Protein AF-A0A349DU90-F1 (afdb_monomer)

pLDDT: mean 95.98, std 4.08, range [67.06, 98.75]

Nearest PDB structures (foldseek):
  6kkp-assembly1_A  TM=8.417E-01  e=8.845E-05  Pseudomonas aeruginosa
  6k4f-assembly1_U  TM=9.150E-01  e=9.625E-04  Pseudomonas aeruginosa
  7e6g-assembly1_F  TM=9.184E-01  e=1.174E-03  Pseudomonas aeruginosa
  6lyh-assembly1_C-2  TM=4.925E-01  e=1.559E-02  Camellia sinensis var. assamica
  8uzd-assembly1_B-2  TM=5.695E-01  e=1.301E-01  Ilex paraguariensis

Radius of gyration: 13.45 Å; Cα contacts (8 Å, |Δi|>4): 112; chains: 1; bounding box: 34×25×39 Å

Mean predicted aligned error: 2.64 Å

Structure (mmCIF, N/CA/C/O backbone):
data_AF-A0A349DU90-F1
#
_entry.id   AF-A0A349DU90-F1
#
loop_
_atom_site.group_PDB
_atom_site.id
_atom_site.type_symbol
_atom_site.label_atom_id
_atom_site.label_alt_id
_atom_site.label_comp_id
_atom_site.label_asym_id
_atom_site.label_entity_id
_atom_site.label_seq_id
_atom_site.pdbx_PDB_ins_code
_atom_site.Cartn_x
_atom_site.Cartn_y
_atom_site.Cartn_z
_atom_site.occupancy
_atom_site.B_iso_or_equiv
_atom_site.auth_seq_id
_atom_site.auth_comp_id
_atom_site.auth_asym_id
_atom_site.auth_atom_id
_atom_site.pdbx_PDB_model_num
ATOM 1 N N . PHE A 1 1 ? -6.615 10.857 -7.127 1.00 91.81 1 PHE A N 1
ATOM 2 C CA . PHE A 1 1 ? -6.892 9.426 -7.342 1.00 91.81 1 PHE A CA 1
ATOM 3 C C . PHE A 1 1 ? -6.918 8.670 -6.012 1.00 91.81 1 PHE A C 1
ATOM 5 O O . PHE A 1 1 ? -8.013 8.411 -5.536 1.00 91.81 1 PHE A O 1
ATOM 12 N N . TYR A 1 2 ? -5.776 8.427 -5.351 1.00 96.75 2 TYR A N 1
ATOM 13 C CA . TYR A 1 2 ? -5.681 7.609 -4.122 1.00 96.75 2 TYR A CA 1
ATOM 14 C C . TYR A 1 2 ? -6.608 8.023 -2.967 1.00 96.75 2 TYR A C 1
ATOM 16 O O . TYR A 1 2 ? -7.193 7.157 -2.330 1.00 96.75 2 TYR A O 1
ATOM 24 N N . ASN A 1 3 ? -6.860 9.323 -2.762 1.00 96.44 3 ASN A N 1
ATOM 25 C CA . ASN A 1 3 ? -7.821 9.790 -1.749 1.00 96.44 3 ASN A CA 1
ATOM 26 C C . ASN A 1 3 ? -9.228 9.189 -1.908 1.00 96.44 3 ASN A C 1
ATOM 28 O O . ASN A 1 3 ? -9.927 9.006 -0.919 1.00 96.44 3 ASN A O 1
ATOM 32 N N . THR A 1 4 ? -9.662 8.893 -3.137 1.00 97.12 4 THR A N 1
ATOM 33 C CA . THR A 1 4 ? -10.956 8.242 -3.379 1.00 97.12 4 THR A CA 1
ATOM 34 C C . THR A 1 4 ? -10.941 6.791 -2.897 1.00 97.12 4 THR A C 1
ATOM 36 O O . THR A 1 4 ? -11.918 6.347 -2.305 1.00 97.12 4 THR A O 1
ATOM 39 N N . ILE A 1 5 ? -9.825 6.079 -3.090 1.00 96.75 5 ILE A N 1
ATOM 40 C CA . ILE A 1 5 ? -9.631 4.703 -2.605 1.00 96.75 5 ILE A CA 1
ATOM 41 C C . ILE A 1 5 ? -9.610 4.689 -1.075 1.00 96.75 5 ILE A C 1
ATOM 43 O O . ILE A 1 5 ? -10.306 3.889 -0.464 1.00 96.75 5 ILE A O 1
ATOM 47 N N . ILE A 1 6 ? -8.871 5.614 -0.457 1.00 97.56 6 ILE A N 1
ATOM 48 C CA . ILE A 1 6 ? -8.789 5.728 1.006 1.00 97.56 6 ILE A CA 1
ATOM 49 C C . ILE A 1 6 ? -10.177 5.974 1.600 1.00 97.56 6 ILE A C 1
ATOM 51 O O . ILE A 1 6 ? -10.589 5.246 2.495 1.00 97.56 6 ILE A O 1
ATOM 55 N N . LYS A 1 7 ? -10.943 6.921 1.045 1.00 97.19 7 LYS A N 1
ATOM 56 C CA . LYS A 1 7 ? -12.323 7.177 1.486 1.00 97.19 7 LYS A CA 1
ATOM 57 C C . LYS A 1 7 ? -13.227 5.955 1.340 1.00 97.19 7 LYS A C 1
ATOM 59 O O . LYS A 1 7 ? -14.073 5.724 2.195 1.00 97.19 7 LYS A O 1
ATOM 64 N N . TRP A 1 8 ? -13.056 5.179 0.269 1.00 96.25 8 TRP A N 1
ATOM 65 C CA . TRP A 1 8 ? -13.807 3.940 0.081 1.00 96.25 8 TRP A CA 1
ATOM 66 C C . TRP A 1 8 ? -13.464 2.903 1.158 1.00 96.25 8 TRP A C 1
ATOM 68 O O . TRP A 1 8 ? -14.374 2.300 1.721 1.00 96.25 8 TRP A O 1
ATOM 78 N N . ILE A 1 9 ? -12.178 2.748 1.499 1.00 95.56 9 ILE A N 1
ATOM 79 C CA . ILE A 1 9 ? -11.736 1.875 2.597 1.00 95.56 9 ILE A CA 1
ATOM 80 C C . ILE A 1 9 ? -12.345 2.357 3.916 1.00 95.56 9 ILE A C 1
ATOM 82 O O . ILE A 1 9 ? -12.983 1.569 4.603 1.00 95.56 9 ILE A O 1
ATOM 86 N N . GLU A 1 10 ? -12.207 3.644 4.242 1.00 94.44 10 GLU A N 1
ATOM 87 C CA . GLU A 1 10 ? -12.741 4.241 5.474 1.00 94.44 10 GLU A CA 1
ATOM 88 C C . GLU A 1 10 ? -14.254 4.034 5.615 1.00 94.44 10 GLU A C 1
ATOM 90 O O . GLU A 1 10 ? -14.734 3.686 6.693 1.00 94.44 10 GLU A O 1
ATOM 95 N N . GLN A 1 11 ? -15.010 4.197 4.529 1.00 95.69 11 GLN A N 1
ATOM 96 C CA . GLN A 1 11 ? -16.448 3.950 4.538 1.00 95.69 11 GLN A CA 1
ATOM 97 C C . GLN A 1 11 ? -16.760 2.454 4.711 1.00 95.69 11 GLN A C 1
ATOM 99 O O . GLN A 1 11 ? -17.580 2.086 5.553 1.00 95.69 11 GLN A O 1
ATOM 104 N N . TYR A 1 12 ? -16.079 1.577 3.968 1.00 94.12 12 TYR A N 1
ATOM 105 C CA . TYR A 1 12 ? -16.293 0.129 4.038 1.00 94.12 12 TYR A CA 1
ATOM 106 C C . TYR A 1 12 ? -16.024 -0.428 5.442 1.00 94.12 12 TYR A C 1
ATOM 108 O O . TYR A 1 12 ? -16.811 -1.224 5.963 1.00 94.12 12 TYR A O 1
ATOM 116 N N . VAL A 1 13 ? -14.947 0.019 6.093 1.00 93.12 13 VAL A N 1
ATOM 117 C CA . VAL A 1 13 ? -14.606 -0.436 7.449 1.00 93.12 13 VAL A CA 1
ATOM 118 C C . VAL A 1 13 ? -15.556 0.116 8.508 1.00 93.12 13 VAL A C 1
ATOM 120 O O . VAL A 1 13 ? -15.690 -0.485 9.568 1.00 93.12 13 VAL A O 1
ATOM 123 N N . GLN A 1 14 ? -16.252 1.225 8.250 1.00 92.06 14 GLN A N 1
ATOM 124 C CA . GLN A 1 14 ? -17.274 1.742 9.164 1.00 92.06 14 GLN A CA 1
ATOM 125 C C . GLN A 1 14 ? -18.607 1.007 9.020 1.00 92.06 14 GLN A C 1
ATOM 127 O O . GLN A 1 14 ? -19.236 0.682 10.031 1.00 92.06 14 GLN A O 1
ATOM 132 N N . GLU A 1 15 ? -19.027 0.740 7.784 1.00 93.25 15 GLU A N 1
ATOM 133 C CA . GLU A 1 15 ? -20.358 0.210 7.477 1.00 93.25 15 GLU A CA 1
ATOM 134 C C . GLU A 1 15 ? -20.411 -1.321 7.482 1.00 93.25 15 GLU A C 1
ATOM 136 O O . GLU A 1 15 ? -21.347 -1.9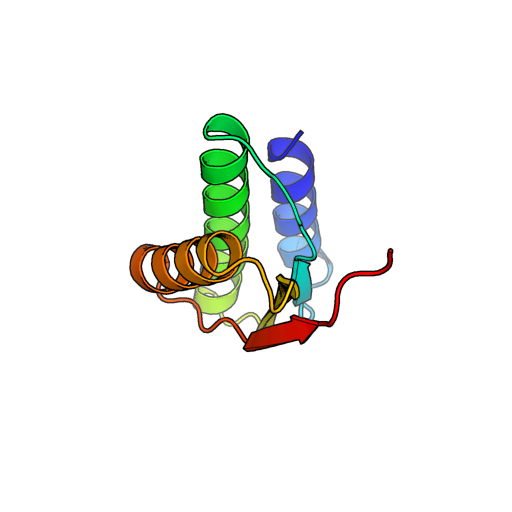02 8.030 1.00 93.25 15 GLU A O 1
ATOM 141 N N . VAL A 1 16 ? -19.416 -1.978 6.879 1.00 91.25 16 VAL A N 1
ATOM 142 C CA . VAL A 1 16 ? -19.443 -3.424 6.607 1.00 91.25 16 VAL A CA 1
ATOM 143 C C . VAL A 1 16 ? -18.609 -4.205 7.619 1.00 91.25 16 VAL A C 1
ATOM 145 O O . VAL A 1 16 ? -19.042 -5.264 8.066 1.00 91.25 16 VAL A O 1
ATOM 148 N N . LYS A 1 17 ? -17.432 -3.687 8.006 1.00 87.81 17 LYS A N 1
ATOM 149 C CA . LYS A 1 17 ? -16.525 -4.294 9.009 1.00 87.81 17 LYS A CA 1
ATOM 150 C C . LYS A 1 17 ? -16.090 -5.739 8.715 1.00 87.81 17 LYS A C 1
ATOM 152 O O . LYS A 1 17 ? -15.733 -6.470 9.635 1.00 87.81 17 LYS A O 1
ATOM 157 N N . ASN A 1 18 ? -16.090 -6.142 7.448 1.00 93.38 18 ASN A N 1
ATOM 158 C CA . ASN A 1 18 ? -15.633 -7.466 7.031 1.00 93.38 18 ASN A CA 1
ATOM 159 C C . ASN A 1 18 ? -14.167 -7.453 6.589 1.00 93.38 18 ASN A C 1
ATOM 161 O O . ASN A 1 18 ? -13.585 -6.399 6.339 1.00 93.38 18 ASN A O 1
ATOM 165 N N . ALA A 1 19 ? -13.600 -8.651 6.430 1.00 96.00 19 ALA A N 1
ATOM 166 C CA . ALA A 1 19 ? -12.248 -8.826 5.920 1.00 96.00 19 ALA A CA 1
ATOM 167 C C . ALA A 1 19 ? -12.033 -8.104 4.575 1.00 96.00 19 ALA A C 1
ATOM 169 O O . ALA A 1 19 ? -12.914 -8.099 3.708 1.00 96.00 19 ALA A O 1
ATOM 170 N N . ILE A 1 20 ? -10.846 -7.520 4.404 1.00 97.50 20 ILE A N 1
ATOM 171 C CA . ILE A 1 20 ? -10.402 -6.882 3.163 1.00 97.50 20 ILE A CA 1
ATOM 172 C C . ILE A 1 20 ? -9.254 -7.696 2.580 1.00 97.50 20 ILE A C 1
ATOM 174 O O . ILE A 1 20 ? -8.246 -7.927 3.243 1.00 97.50 20 ILE A O 1
ATOM 178 N N . THR A 1 21 ? -9.373 -8.068 1.310 1.00 98.00 21 THR A N 1
ATOM 179 C CA . THR A 1 21 ? -8.238 -8.539 0.513 1.00 98.00 21 THR A CA 1
ATOM 180 C C . THR A 1 21 ? -7.912 -7.489 -0.537 1.00 98.00 21 THR A C 1
ATOM 182 O O . THR A 1 21 ? -8.744 -7.201 -1.397 1.00 98.00 21 THR A O 1
ATOM 185 N N . PHE A 1 22 ? -6.712 -6.917 -0.472 1.00 97.94 22 PHE A N 1
ATOM 186 C CA . PHE A 1 22 ? -6.249 -5.910 -1.421 1.00 97.94 22 PHE A CA 1
ATOM 187 C C . PHE A 1 22 ? -5.144 -6.494 -2.304 1.00 97.94 22 PHE A C 1
ATOM 189 O O . PHE A 1 22 ? -4.105 -6.922 -1.806 1.00 97.94 22 PHE A O 1
ATOM 196 N N . ASN A 1 23 ? -5.375 -6.522 -3.617 1.00 98.38 23 ASN A N 1
ATOM 197 C CA . ASN A 1 23 ? -4.440 -7.070 -4.598 1.00 98.38 23 ASN A CA 1
ATOM 198 C C . ASN A 1 23 ? -3.797 -5.925 -5.392 1.00 98.38 23 ASN A C 1
ATOM 200 O O . ASN A 1 23 ? -4.491 -5.204 -6.109 1.00 98.38 23 ASN A O 1
ATOM 204 N N . PHE A 1 24 ? -2.481 -5.781 -5.284 1.00 97.62 24 PHE A N 1
ATOM 205 C CA . PHE A 1 24 ? -1.675 -4.863 -6.081 1.00 97.62 24 PHE A CA 1
ATOM 206 C C . PHE A 1 24 ? -1.014 -5.638 -7.215 1.00 97.62 24 PHE A C 1
ATOM 208 O O . PHE A 1 24 ? -0.237 -6.545 -6.957 1.00 97.62 24 PHE A O 1
ATOM 215 N N . ARG A 1 25 ? -1.313 -5.288 -8.465 1.00 96.25 25 ARG A N 1
ATOM 216 C CA . ARG A 1 25 ? -0.631 -5.818 -9.653 1.00 96.25 25 ARG A CA 1
ATOM 217 C C . ARG A 1 25 ? -0.244 -4.634 -10.528 1.00 96.25 25 ARG A C 1
ATOM 219 O O . ARG A 1 25 ? -1.014 -4.218 -11.391 1.00 96.25 25 ARG A O 1
ATOM 226 N N . LEU A 1 26 ? 0.894 -4.029 -10.213 1.00 93.88 26 LEU A N 1
ATOM 227 C CA . LEU A 1 26 ? 1.400 -2.824 -10.866 1.00 93.88 26 LEU A CA 1
ATOM 228 C C . LEU A 1 26 ? 2.775 -3.140 -11.450 1.00 93.88 26 LEU A C 1
ATOM 230 O O . LEU A 1 26 ? 3.641 -3.598 -10.722 1.00 93.88 26 LEU A O 1
ATOM 234 N N . THR A 1 27 ? 2.970 -2.871 -12.739 1.00 91.31 27 THR A N 1
ATOM 235 C CA . THR A 1 27 ? 4.265 -3.041 -13.426 1.00 91.31 27 THR A CA 1
ATOM 236 C C . THR A 1 27 ? 5.039 -1.732 -13.557 1.00 91.31 27 THR A C 1
ATOM 238 O O . THR A 1 27 ? 6.187 -1.718 -13.971 1.00 91.31 27 THR A O 1
ATOM 241 N N . TYR A 1 28 ? 4.407 -0.605 -13.224 1.00 94.12 28 TYR A N 1
ATOM 242 C CA . TYR A 1 28 ? 5.049 0.701 -13.181 1.00 94.12 28 TYR A CA 1
ATOM 243 C C . TYR A 1 28 ? 4.236 1.666 -12.321 1.00 94.12 28 TYR A C 1
ATOM 245 O O . TYR A 1 28 ? 3.011 1.766 -12.452 1.00 94.12 28 TYR A O 1
ATOM 253 N N . PHE A 1 29 ? 4.918 2.445 -11.489 1.00 96.44 29 PHE A N 1
ATOM 254 C CA . PHE A 1 29 ? 4.347 3.606 -10.820 1.00 96.44 29 PHE A CA 1
ATOM 255 C C . PHE A 1 29 ? 5.438 4.640 -10.532 1.00 96.44 29 PHE A C 1
ATOM 257 O O . PHE A 1 29 ? 6.598 4.320 -10.311 1.00 96.44 29 PHE A O 1
ATOM 264 N N . ASN A 1 30 ? 5.069 5.920 -10.555 1.00 95.50 30 ASN A N 1
ATOM 265 C CA . ASN A 1 30 ? 6.011 7.006 -10.282 1.00 95.50 30 ASN A CA 1
ATOM 266 C C . ASN A 1 30 ? 6.074 7.357 -8.785 1.00 95.50 30 ASN A C 1
ATOM 268 O O . ASN A 1 30 ? 5.248 6.922 -7.985 1.00 95.50 30 ASN A O 1
ATOM 272 N N . THR A 1 31 ? 6.993 8.250 -8.411 1.00 95.25 31 THR A N 1
ATOM 273 C CA . THR A 1 31 ? 7.187 8.697 -7.019 1.00 95.25 31 THR A CA 1
ATOM 274 C C . THR A 1 31 ? 5.919 9.262 -6.365 1.00 95.25 31 THR A C 1
ATOM 276 O O . THR A 1 31 ? 5.692 9.067 -5.172 1.00 95.25 31 THR A O 1
ATOM 279 N N . SER A 1 32 ? 5.071 9.966 -7.124 1.00 96.88 32 SER A N 1
ATOM 280 C CA . SER A 1 32 ? 3.797 10.489 -6.603 1.00 96.88 32 SER A CA 1
ATOM 281 C C . SER A 1 32 ? 2.829 9.351 -6.266 1.00 96.88 32 SER A C 1
ATOM 283 O O . SER A 1 32 ? 2.174 9.365 -5.225 1.00 96.88 32 SER A O 1
ATOM 285 N N . SER A 1 33 ? 2.789 8.330 -7.123 1.00 97.69 33 SER A N 1
ATOM 286 C CA . SER A 1 33 ? 2.009 7.117 -6.900 1.00 97.69 33 SER A CA 1
ATOM 287 C C . SER A 1 33 ? 2.544 6.283 -5.743 1.00 97.69 33 SER A C 1
ATOM 289 O O . SER A 1 33 ? 1.732 5.827 -4.949 1.00 97.69 33 SER A O 1
ATOM 291 N N . SER A 1 34 ? 3.867 6.183 -5.567 1.00 97.25 34 SER A N 1
ATOM 292 C CA . SER A 1 34 ? 4.463 5.475 -4.424 1.00 97.25 34 SER A CA 1
ATOM 293 C C . SER A 1 34 ? 3.981 6.054 -3.081 1.00 97.25 34 SER A C 1
ATOM 295 O O . SER A 1 34 ? 3.547 5.320 -2.194 1.00 97.25 34 SER A O 1
ATOM 297 N N . ARG A 1 35 ? 3.899 7.390 -2.960 1.00 97.44 35 ARG A N 1
ATOM 298 C CA . ARG A 1 35 ? 3.305 8.042 -1.771 1.00 97.44 35 ARG A CA 1
ATOM 299 C C . ARG A 1 35 ? 1.824 7.706 -1.596 1.00 97.44 35 ARG A C 1
ATOM 301 O O . ARG A 1 35 ? 1.387 7.422 -0.488 1.00 97.44 35 ARG A O 1
ATOM 308 N N . GLY A 1 36 ? 1.057 7.723 -2.684 1.00 98.19 36 GLY A N 1
ATOM 309 C CA . GLY A 1 36 ? -0.367 7.396 -2.645 1.00 98.19 36 GLY A CA 1
ATOM 310 C C . GLY A 1 36 ? -0.650 5.941 -2.261 1.00 98.19 36 GLY A C 1
ATOM 311 O O . GLY A 1 36 ? -1.579 5.685 -1.499 1.00 98.19 36 GLY A O 1
ATOM 312 N N . ILE A 1 37 ? 0.159 4.998 -2.749 1.00 98.38 37 ILE A N 1
ATOM 313 C CA . ILE A 1 37 ? 0.094 3.577 -2.383 1.00 98.38 37 ILE A CA 1
ATOM 314 C C . ILE A 1 37 ? 0.422 3.408 -0.900 1.00 98.38 37 ILE A C 1
ATOM 316 O O . ILE A 1 37 ? -0.336 2.755 -0.185 1.00 98.38 37 ILE A O 1
ATOM 320 N N . LEU A 1 38 ? 1.477 4.064 -0.412 1.00 98.38 38 LEU A N 1
ATOM 321 C CA . LEU A 1 38 ? 1.824 4.057 1.008 1.00 98.38 38 LEU A CA 1
ATOM 322 C C . LEU A 1 38 ? 0.669 4.560 1.890 1.00 98.38 38 LEU A C 1
ATOM 324 O O . LEU A 1 38 ? 0.389 3.968 2.931 1.00 98.38 38 LEU A O 1
ATOM 328 N N . ASP A 1 39 ? -0.033 5.616 1.478 1.00 98.38 39 ASP A N 1
ATOM 329 C CA . ASP A 1 39 ? -1.186 6.130 2.225 1.00 98.38 39 ASP A CA 1
ATOM 330 C C . ASP A 1 39 ? -2.383 5.157 2.203 1.00 98.38 39 ASP A C 1
ATOM 332 O O . ASP A 1 39 ? -3.059 4.995 3.221 1.00 98.38 39 ASP A O 1
ATOM 336 N N . VAL A 1 40 ? -2.611 4.444 1.092 1.00 98.50 40 VAL A N 1
ATOM 337 C CA . VAL A 1 40 ? -3.601 3.349 1.025 1.00 98.50 40 VAL A CA 1
ATOM 338 C C . VAL A 1 40 ? -3.224 2.213 1.979 1.00 98.50 40 VAL A C 1
ATOM 340 O O . VAL A 1 40 ? -4.066 1.758 2.754 1.00 98.50 40 VAL A O 1
ATOM 343 N N . LEU A 1 41 ? -1.961 1.784 1.973 1.00 98.62 41 LEU A N 1
ATOM 344 C CA . LEU A 1 41 ? -1.464 0.733 2.862 1.00 98.62 41 LEU A CA 1
ATOM 345 C C . LEU A 1 41 ? -1.592 1.141 4.336 1.00 98.62 41 LEU A C 1
ATOM 347 O O . LEU A 1 41 ? -2.031 0.341 5.155 1.00 98.62 41 LEU A O 1
ATOM 351 N N . ARG A 1 42 ? -1.317 2.402 4.686 1.00 98.25 42 ARG A N 1
ATOM 352 C CA . ARG A 1 42 ? -1.534 2.921 6.049 1.00 98.25 42 ARG A CA 1
ATOM 353 C C . ARG A 1 42 ? -3.001 2.901 6.470 1.00 98.25 42 ARG A C 1
ATOM 355 O O . ARG A 1 42 ? -3.286 2.597 7.626 1.00 98.25 42 ARG A O 1
ATOM 362 N N . ALA A 1 43 ? -3.929 3.198 5.560 1.00 98.00 43 ALA A N 1
ATOM 363 C CA . ALA A 1 43 ? -5.359 3.097 5.849 1.00 98.00 43 ALA A CA 1
ATOM 364 C C . ALA A 1 43 ? -5.779 1.642 6.127 1.00 98.00 43 ALA A C 1
ATOM 366 O O . ALA A 1 43 ? -6.529 1.385 7.068 1.00 98.00 43 ALA A O 1
ATOM 367 N N . LEU A 1 44 ? -5.245 0.686 5.360 1.00 98.31 44 LEU A N 1
ATOM 368 C CA . LEU A 1 44 ? -5.451 -0.746 5.597 1.00 98.31 44 LEU A CA 1
ATOM 369 C C . LEU 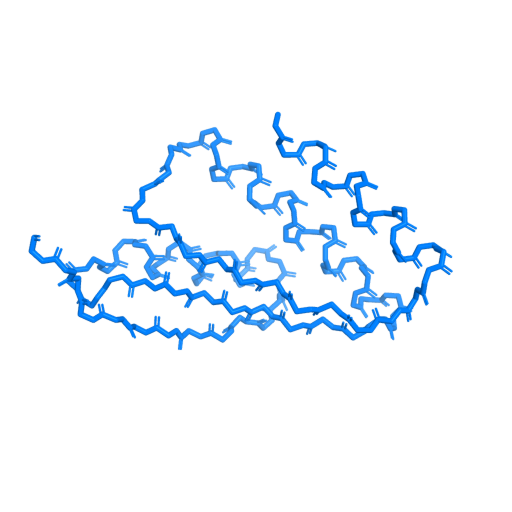A 1 44 ? -4.831 -1.197 6.927 1.00 98.31 44 LEU A C 1
ATOM 371 O O . LEU A 1 44 ? -5.490 -1.887 7.700 1.00 98.31 44 LEU A O 1
ATOM 375 N N . LYS A 1 45 ? -3.607 -0.752 7.237 1.00 98.19 45 LYS A N 1
ATOM 376 C CA . LYS A 1 45 ? -2.940 -1.042 8.513 1.00 98.19 45 LYS A CA 1
ATOM 377 C C . LYS A 1 45 ? -3.742 -0.535 9.705 1.00 98.19 45 LYS A C 1
ATOM 379 O O . LYS A 1 45 ? -3.946 -1.272 10.660 1.00 98.19 45 LYS A O 1
ATOM 384 N N . LYS A 1 46 ? -4.272 0.685 9.623 1.00 97.31 46 LYS A N 1
ATOM 385 C CA . LYS A 1 46 ? -5.153 1.224 10.662 1.00 97.31 46 LYS A CA 1
ATOM 386 C C . LYS A 1 46 ? -6.353 0.306 10.920 1.00 97.31 46 LYS A C 1
ATOM 388 O O . LYS A 1 46 ? -6.691 0.069 12.072 1.00 97.31 46 LYS A O 1
ATOM 393 N N . TYR A 1 47 ? -6.977 -0.225 9.868 1.00 97.44 47 TYR A N 1
ATOM 394 C CA . TYR A 1 47 ? -8.088 -1.159 10.034 1.00 97.44 47 TYR A CA 1
ATOM 395 C C . TYR A 1 47 ? -7.653 -2.481 10.686 1.00 97.44 47 TYR A C 1
ATOM 397 O O . TYR A 1 47 ? -8.356 -2.976 11.564 1.00 97.44 47 TYR A O 1
ATOM 405 N N . GLU A 1 48 ? -6.491 -3.024 10.310 1.00 97.56 48 GLU A N 1
ATOM 406 C CA . GLU A 1 48 ? -5.899 -4.200 10.969 1.00 97.56 48 GLU A CA 1
ATOM 407 C C . GLU A 1 48 ? -5.647 -3.947 12.467 1.00 97.56 48 GLU A C 1
ATOM 409 O O . GLU A 1 48 ? -6.037 -4.757 13.309 1.00 97.56 48 GLU A O 1
ATOM 414 N N . ASP A 1 49 ? -5.079 -2.790 12.817 1.00 96.88 49 ASP A N 1
ATOM 415 C CA . ASP A 1 49 ? -4.799 -2.395 14.206 1.00 96.88 49 ASP A CA 1
ATOM 416 C C . ASP A 1 49 ? -6.075 -2.203 15.044 1.00 96.88 49 ASP A C 1
ATOM 418 O O . ASP A 1 49 ? -6.071 -2.412 16.258 1.00 96.88 49 ASP A O 1
ATOM 422 N N . GLU A 1 50 ? -7.190 -1.848 14.403 1.00 95.44 50 GLU A N 1
ATOM 423 C CA . GLU A 1 50 ? -8.518 -1.748 15.021 1.00 95.44 50 GLU A CA 1
ATOM 424 C C . GLU A 1 50 ? -9.226 -3.117 15.159 1.00 95.44 50 GLU A C 1
ATOM 426 O O . GLU A 1 50 ? -10.371 -3.185 15.614 1.00 95.44 50 GLU A O 1
ATOM 431 N N . GLY A 1 51 ? -8.549 -4.219 14.810 1.00 95.94 51 GLY A N 1
ATOM 432 C CA . GLY A 1 51 ? -9.053 -5.594 14.904 1.00 95.94 51 GLY A CA 1
ATOM 433 C C . GLY A 1 51 ? -9.711 -6.113 13.622 1.00 95.94 51 GLY A C 1
ATOM 434 O O . GLY A 1 51 ? -10.291 -7.202 13.622 1.00 95.94 51 GLY A O 1
ATOM 435 N N . GLY A 1 52 ? -9.642 -5.346 12.535 1.00 96.19 52 GLY A N 1
ATOM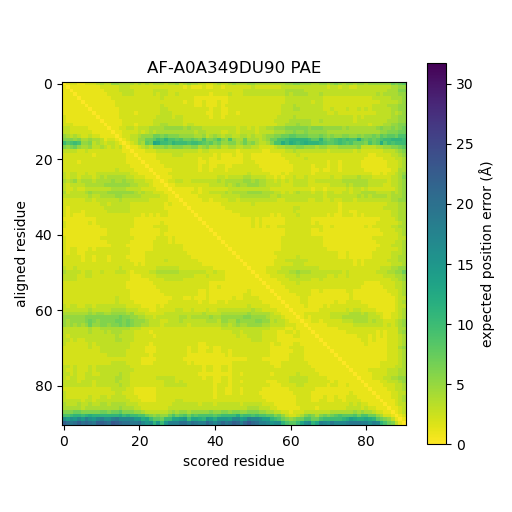 436 C CA . GLY A 1 52 ? -10.051 -5.773 11.205 1.00 96.19 52 GLY A CA 1
ATOM 437 C C . GLY A 1 52 ? -9.149 -6.870 10.644 1.00 96.19 52 GLY A C 1
ATOM 438 O O . GLY A 1 52 ? -7.989 -7.012 11.018 1.00 96.19 52 GLY A O 1
ATOM 439 N N . THR A 1 53 ? -9.675 -7.663 9.713 1.00 97.31 53 THR A N 1
ATOM 440 C CA . THR A 1 53 ? -8.869 -8.658 8.990 1.00 97.31 53 THR A CA 1
ATOM 441 C C . THR A 1 53 ? -8.450 -8.088 7.643 1.00 97.31 53 THR A C 1
ATOM 443 O O . THR A 1 53 ? -9.305 -7.750 6.823 1.00 97.31 53 THR A O 1
ATOM 446 N N . VAL A 1 54 ? -7.144 -8.004 7.400 1.00 98.06 54 VAL A N 1
ATOM 447 C CA . VAL A 1 54 ? -6.577 -7.495 6.149 1.00 98.06 54 VAL A CA 1
ATOM 448 C C . VAL A 1 54 ? -5.620 -8.529 5.565 1.00 98.06 54 VAL A C 1
ATOM 450 O O . VAL A 1 54 ? -4.780 -9.076 6.268 1.00 98.06 54 VAL A O 1
ATOM 453 N N . ALA A 1 55 ? -5.744 -8.790 4.267 1.00 98.44 55 ALA A N 1
ATOM 454 C CA . ALA A 1 55 ? -4.776 -9.547 3.486 1.00 98.44 55 ALA A CA 1
ATOM 455 C C . ALA A 1 55 ? -4.299 -8.682 2.318 1.00 98.44 55 ALA A C 1
ATOM 457 O O . ALA A 1 55 ? -5.114 -8.186 1.536 1.00 98.44 55 ALA A O 1
ATOM 458 N N . IL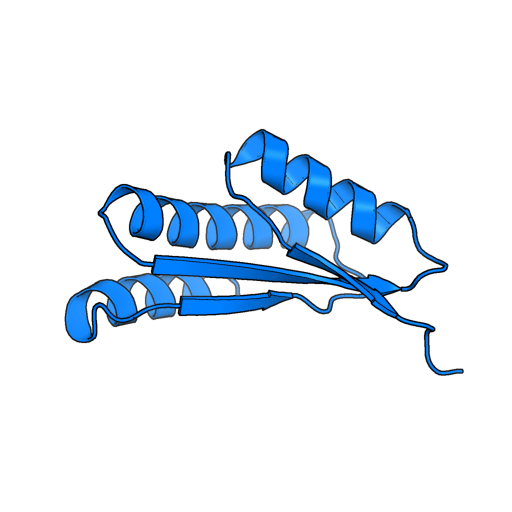E A 1 56 ? -2.986 -8.504 2.195 1.00 98.69 56 ILE A N 1
ATOM 459 C CA . ILE A 1 56 ? -2.380 -7.724 1.116 1.00 98.69 56 ILE A CA 1
ATOM 460 C C . ILE A 1 56 ? -1.594 -8.673 0.233 1.00 98.69 56 ILE A C 1
ATOM 462 O O . ILE A 1 56 ? -0.746 -9.417 0.717 1.00 98.69 56 ILE A O 1
ATOM 466 N N . ASN A 1 57 ? -1.884 -8.631 -1.060 1.00 98.75 57 ASN A N 1
ATOM 467 C CA . ASN A 1 57 ? -1.229 -9.446 -2.067 1.00 98.75 57 ASN A CA 1
ATOM 468 C C . ASN A 1 57 ? -0.540 -8.518 -3.064 1.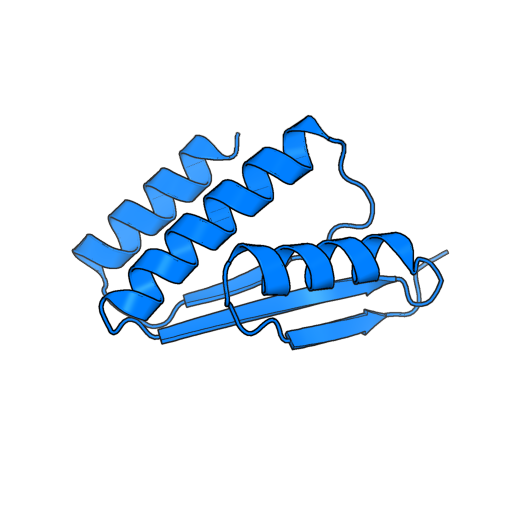00 98.75 57 ASN A C 1
ATOM 470 O O . ASN A 1 57 ? -1.196 -7.650 -3.645 1.00 98.75 57 ASN A O 1
ATOM 474 N N . TRP A 1 58 ? 0.756 -8.706 -3.264 1.00 98.56 58 TRP A N 1
ATOM 475 C CA . TRP A 1 58 ? 1.571 -7.942 -4.193 1.00 98.56 58 TRP A CA 1
ATOM 476 C C . TRP A 1 58 ? 2.063 -8.849 -5.312 1.00 98.56 58 TRP A C 1
ATOM 478 O O . TRP A 1 58 ? 2.806 -9.800 -5.077 1.00 98.56 58 TRP A O 1
ATOM 488 N N . TYR A 1 59 ? 1.611 -8.558 -6.524 1.00 98.19 59 TYR A N 1
ATOM 489 C CA . TYR A 1 59 ? 1.987 -9.258 -7.738 1.00 98.19 59 TYR A CA 1
ATOM 490 C C . TYR A 1 59 ? 3.016 -8.426 -8.488 1.00 98.19 59 TYR A C 1
ATOM 492 O O . TYR A 1 59 ? 2.738 -7.266 -8.807 1.00 98.19 59 TYR A O 1
ATOM 500 N N . TYR A 1 60 ? 4.152 -9.030 -8.812 1.00 96.94 60 TYR A N 1
ATOM 501 C CA . TYR A 1 60 ? 5.256 -8.369 -9.503 1.00 96.94 60 TYR A CA 1
ATOM 502 C C . TYR A 1 60 ? 5.793 -9.247 -10.647 1.00 96.94 60 TYR A C 1
ATOM 504 O O . TYR A 1 60 ? 5.725 -10.474 -10.529 1.00 96.94 60 TYR A O 1
ATOM 512 N N . PRO A 1 61 ? 6.269 -8.653 -11.758 1.00 96.19 61 PRO A N 1
ATOM 513 C CA . PRO A 1 61 ? 6.959 -9.398 -12.810 1.00 96.19 61 PRO A CA 1
ATOM 514 C C . PRO A 1 61 ? 8.213 -10.083 -12.260 1.00 96.19 61 PRO A C 1
ATOM 516 O O . PRO A 1 61 ? 8.923 -9.491 -11.449 1.00 96.19 61 PRO A O 1
ATOM 519 N N . ASP A 1 62 ? 8.493 -11.316 -12.672 1.00 95.44 62 ASP A N 1
ATOM 520 C CA . ASP A 1 62 ? 9.682 -12.054 -12.225 1.00 95.44 62 ASP A CA 1
ATOM 521 C C . ASP A 1 62 ? 11.007 -11.515 -12.794 1.00 95.44 62 ASP A C 1
ATOM 523 O O . ASP A 1 62 ? 12.071 -11.852 -12.275 1.00 95.44 62 ASP A O 1
ATOM 527 N N . ASP A 1 63 ? 10.938 -10.653 -13.808 1.00 94.94 63 ASP A N 1
ATOM 528 C CA . ASP A 1 63 ? 12.060 -9.938 -14.414 1.00 94.94 63 ASP A CA 1
ATOM 529 C C . ASP A 1 63 ? 12.249 -8.499 -13.888 1.00 94.94 63 ASP A C 1
ATOM 531 O O . ASP A 1 63 ? 13.194 -7.821 -14.303 1.00 94.94 63 ASP A O 1
ATOM 535 N N . ASP A 1 64 ? 11.400 -8.033 -12.961 1.00 93.69 64 ASP A N 1
ATOM 536 C CA . ASP A 1 64 ? 11.467 -6.688 -12.373 1.00 93.69 64 ASP A CA 1
ATOM 537 C C . ASP A 1 64 ? 11.571 -6.723 -10.838 1.00 93.69 64 ASP A C 1
ATOM 539 O O . ASP A 1 64 ? 10.591 -6.582 -10.095 1.00 93.69 64 ASP A O 1
ATOM 543 N N . ASP A 1 65 ? 12.812 -6.843 -10.364 1.00 93.50 65 ASP A N 1
ATOM 544 C CA . ASP A 1 65 ? 13.151 -6.814 -8.938 1.00 93.50 65 ASP A CA 1
ATOM 545 C C . ASP A 1 65 ? 12.765 -5.486 -8.261 1.00 93.50 65 ASP A C 1
ATOM 547 O O . ASP A 1 65 ? 12.458 -5.465 -7.069 1.00 93.50 65 ASP A O 1
ATOM 551 N N . SER A 1 66 ? 12.710 -4.369 -8.999 1.00 95.62 66 SER A N 1
ATOM 552 C CA . SER A 1 66 ? 12.426 -3.054 -8.404 1.00 95.62 66 SER A CA 1
ATOM 553 C C . SER A 1 66 ? 10.997 -2.958 -7.862 1.00 95.62 66 SER A C 1
ATOM 555 O O . SER A 1 66 ? 10.751 -2.356 -6.814 1.00 95.62 66 SER A O 1
ATOM 557 N N . ILE A 1 67 ? 10.047 -3.617 -8.530 1.00 96.12 67 ILE A N 1
ATOM 558 C CA . ILE A 1 67 ? 8.652 -3.686 -8.083 1.00 96.12 67 ILE A CA 1
ATOM 559 C C . ILE A 1 67 ? 8.519 -4.563 -6.833 1.00 96.12 67 ILE A C 1
ATOM 561 O O . ILE A 1 67 ? 7.654 -4.296 -5.990 1.00 96.12 67 ILE A O 1
ATOM 565 N N . ALA A 1 68 ? 9.354 -5.596 -6.693 1.00 96.56 68 ALA A N 1
ATOM 566 C CA . ALA A 1 68 ? 9.410 -6.402 -5.477 1.00 96.56 68 ALA A CA 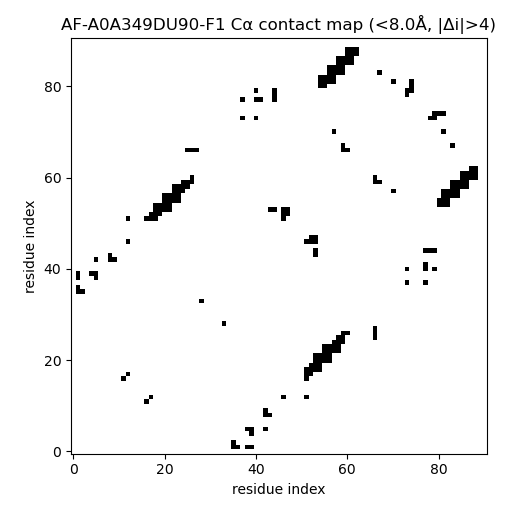1
ATOM 567 C C . ALA A 1 68 ? 10.017 -5.614 -4.307 1.00 96.56 68 ALA A C 1
ATOM 569 O O . ALA A 1 68 ? 9.433 -5.596 -3.221 1.00 96.56 68 ALA A O 1
ATOM 570 N N . GLU A 1 69 ? 1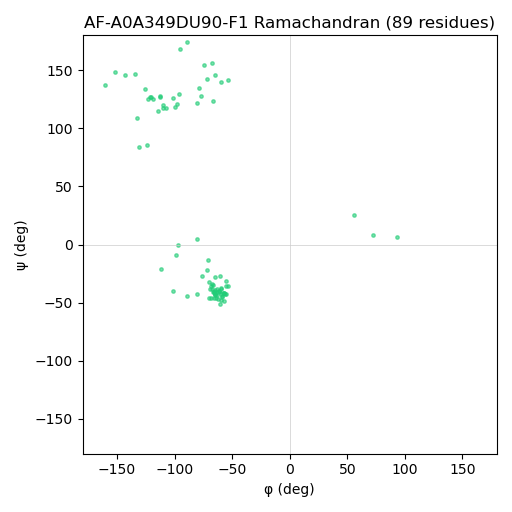1.131 -4.914 -4.539 1.00 97.62 69 GLU A N 1
ATOM 571 C CA . GLU A 1 69 ? 11.819 -4.097 -3.530 1.00 97.62 69 GLU A CA 1
ATOM 572 C C . GLU A 1 69 ? 10.901 -3.017 -2.933 1.00 97.62 69 GLU A C 1
ATOM 574 O O . GLU A 1 69 ? 10.856 -2.844 -1.712 1.00 97.62 69 GLU A O 1
ATOM 579 N N . GLU A 1 70 ? 10.091 -2.344 -3.756 1.00 97.56 70 GLU A N 1
ATOM 580 C CA . GLU A 1 70 ? 9.122 -1.350 -3.268 1.00 97.56 70 GLU A CA 1
ATOM 581 C C . GLU A 1 70 ? 8.1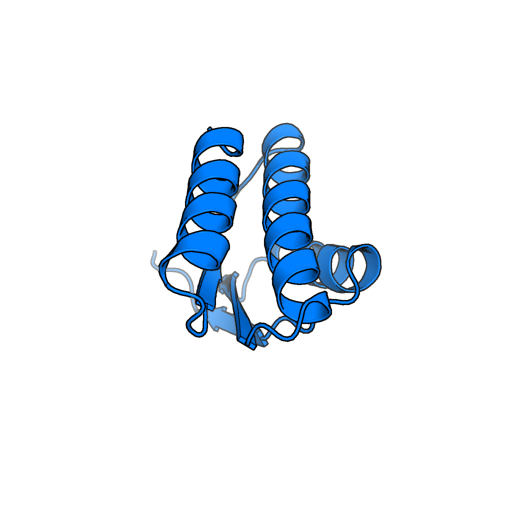01 -1.966 -2.292 1.00 97.56 70 GLU A C 1
ATOM 583 O O . GLU A 1 70 ? 7.744 -1.348 -1.284 1.00 97.56 70 GLU A O 1
ATOM 588 N N . ALA A 1 71 ? 7.653 -3.204 -2.535 1.00 97.50 71 ALA A N 1
ATOM 589 C CA . ALA A 1 71 ? 6.751 -3.899 -1.618 1.00 97.50 71 ALA A CA 1
ATOM 590 C C . ALA A 1 71 ? 7.422 -4.189 -0.272 1.00 97.50 71 ALA A C 1
ATOM 592 O O . ALA A 1 71 ? 6.808 -3.981 0.778 1.00 97.50 71 ALA A O 1
ATOM 593 N N . GLU A 1 72 ? 8.681 -4.629 -0.283 1.00 98.06 72 GLU A N 1
ATOM 594 C CA . GLU A 1 72 ? 9.454 -4.851 0.942 1.00 98.06 72 GLU A CA 1
ATOM 595 C C . GLU A 1 72 ? 9.642 -3.554 1.738 1.00 98.06 72 GLU A C 1
ATOM 597 O O . GLU A 1 72 ? 9.528 -3.541 2.969 1.00 98.06 72 GLU A O 1
ATOM 602 N N . ASP A 1 73 ? 9.886 -2.440 1.054 1.00 98.25 73 ASP A N 1
ATOM 603 C CA . ASP A 1 73 ? 10.012 -1.130 1.687 1.00 98.25 73 ASP A CA 1
ATOM 604 C C . ASP A 1 73 ? 8.687 -0.641 2.277 1.00 98.25 73 ASP A C 1
ATOM 606 O O . ASP A 1 73 ? 8.668 -0.050 3.369 1.00 98.25 73 ASP A O 1
ATOM 610 N N . TYR A 1 74 ? 7.558 -0.965 1.646 1.00 98.50 74 TYR A N 1
ATOM 611 C CA . TYR A 1 74 ? 6.249 -0.755 2.254 1.00 98.50 74 TYR A CA 1
ATOM 612 C C . TYR A 1 74 ? 6.014 -1.634 3.482 1.00 98.50 74 TYR A C 1
ATOM 614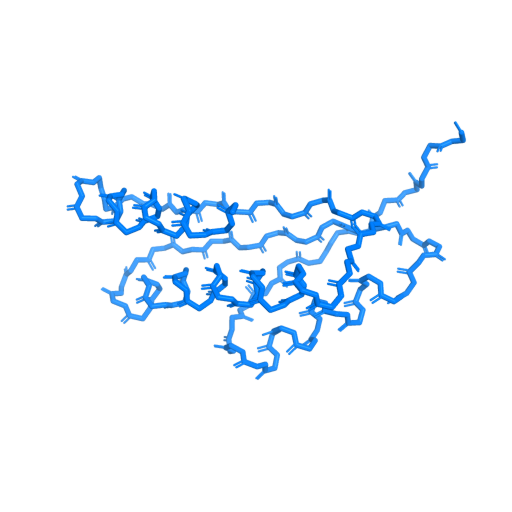 O O . TYR A 1 74 ? 5.494 -1.117 4.480 1.00 98.50 74 TYR A O 1
ATOM 622 N N . MET A 1 75 ? 6.416 -2.910 3.467 1.00 98.44 75 MET A N 1
ATOM 623 C CA . MET A 1 75 ? 6.331 -3.778 4.653 1.00 98.44 75 MET A CA 1
ATOM 624 C C . MET A 1 75 ? 7.106 -3.161 5.822 1.00 98.44 75 MET A C 1
ATOM 626 O O . MET A 1 75 ? 6.553 -2.995 6.909 1.00 98.44 75 MET A O 1
ATOM 630 N N . LYS A 1 76 ? 8.352 -2.718 5.593 1.00 98.25 76 LYS A N 1
ATOM 631 C CA . LYS A 1 76 ? 9.181 -2.052 6.618 1.00 98.25 76 LYS A CA 1
ATOM 632 C C . LYS A 1 76 ? 8.542 -0.756 7.125 1.00 98.25 76 LYS A C 1
ATOM 634 O O . LYS A 1 76 ? 8.570 -0.478 8.321 1.00 98.25 76 LYS A O 1
ATOM 639 N N . SER A 1 77 ? 7.964 0.036 6.223 1.00 97.94 77 SER A N 1
ATOM 640 C CA . SER A 1 77 ? 7.409 1.359 6.541 1.00 97.94 77 SER A CA 1
ATOM 641 C C . SER A 1 77 ? 6.066 1.308 7.271 1.00 97.94 77 SER A C 1
ATOM 643 O O . SER A 1 77 ? 5.717 2.255 7.978 1.00 97.94 77 SER A O 1
ATOM 645 N N . THR A 1 78 ? 5.285 0.248 7.063 1.00 98.00 78 THR A N 1
ATOM 646 C CA . THR A 1 78 ? 3.916 0.124 7.596 1.00 98.00 78 THR A CA 1
ATOM 647 C C . THR A 1 78 ? 3.777 -0.948 8.672 1.00 98.00 78 THR A C 1
ATOM 649 O O . THR A 1 78 ? 2.835 -0.895 9.459 1.00 98.00 78 THR A O 1
ATOM 652 N N . GLY A 1 79 ? 4.693 -1.916 8.723 1.00 97.25 79 GLY A N 1
ATOM 653 C CA . GLY A 1 79 ? 4.580 -3.101 9.571 1.00 97.25 79 GLY A CA 1
ATOM 654 C C . GLY A 1 79 ? 3.525 -4.105 9.096 1.00 97.25 79 GLY A C 1
ATOM 655 O O . GLY A 1 79 ? 3.223 -5.042 9.831 1.00 97.25 79 GLY A O 1
ATOM 656 N N . LEU A 1 80 ? 2.949 -3.912 7.904 1.00 97.62 80 LEU A N 1
ATOM 657 C CA . LEU A 1 80 ? 2.032 -4.871 7.294 1.00 97.62 80 LEU A CA 1
ATOM 658 C C . LEU A 1 80 ? 2.785 -6.106 6.804 1.00 97.62 80 LEU A C 1
ATOM 660 O O . LEU A 1 80 ? 3.867 -6.006 6.225 1.00 97.62 80 LEU A O 1
ATOM 664 N N . GLN A 1 81 ? 2.154 -7.264 6.967 1.00 97.94 81 GLN A N 1
ATOM 665 C CA . GLN A 1 81 ? 2.522 -8.464 6.224 1.00 97.94 81 GLN A CA 1
ATOM 666 C C . GLN A 1 81 ? 1.966 -8.331 4.799 1.00 97.94 81 GLN A C 1
ATOM 668 O O . GLN A 1 81 ? 0.776 -8.063 4.616 1.00 97.94 81 GLN A O 1
ATOM 673 N N . ILE A 1 82 ? 2.817 -8.509 3.789 1.00 98.56 82 ILE A N 1
ATOM 674 C CA . ILE A 1 82 ? 2.421 -8.497 2.377 1.00 98.56 82 ILE A CA 1
ATOM 675 C C . ILE A 1 82 ? 2.800 -9.847 1.766 1.00 98.56 82 ILE A C 1
ATOM 677 O O . ILE A 1 82 ? 3.944 -10.288 1.862 1.00 98.56 82 ILE A O 1
ATOM 681 N N . ASN A 1 83 ? 1.834 -10.509 1.132 1.00 98.62 83 ASN A N 1
ATOM 682 C CA . ASN A 1 83 ? 2.062 -11.749 0.400 1.00 98.62 83 ASN A CA 1
ATOM 683 C C . ASN A 1 83 ? 2.628 -11.418 -0.983 1.00 98.62 83 ASN A C 1
ATOM 685 O O . ASN A 1 83 ? 1.981 -10.709 -1.755 1.00 98.62 83 ASN A O 1
ATOM 689 N N . MET A 1 84 ? 3.807 -11.945 -1.295 1.00 98.00 84 MET A N 1
ATOM 690 C CA . MET A 1 84 ? 4.516 -11.692 -2.550 1.00 98.00 84 MET A CA 1
ATOM 691 C C . MET A 1 84 ? 4.230 -12.802 -3.568 1.00 98.00 84 MET A C 1
ATOM 693 O O . MET A 1 84 ? 4.373 -13.983 -3.252 1.00 98.00 84 MET A O 1
ATOM 697 N N . PHE A 1 85 ? 3.846 -12.424 -4.788 1.00 97.88 85 PHE A N 1
ATOM 698 C CA . PHE A 1 85 ? 3.555 -13.341 -5.892 1.00 97.88 85 PHE A CA 1
ATOM 699 C C . PHE A 1 85 ? 4.260 -12.871 -7.170 1.00 97.88 85 PHE A C 1
ATOM 701 O O . PHE A 1 85 ? 3.843 -11.885 -7.776 1.00 97.88 85 PHE A O 1
ATOM 708 N N . SER A 1 86 ? 5.300 -13.577 -7.608 1.00 96.50 86 SER A N 1
ATOM 709 C CA . SER A 1 86 ? 5.894 -13.313 -8.920 1.00 96.50 86 SER A CA 1
ATOM 710 C C . SER A 1 86 ? 5.006 -13.849 -10.051 1.00 96.50 86 SER A C 1
ATOM 712 O O . SER A 1 86 ? 4.210 -14.776 -9.850 1.00 96.50 86 SER A O 1
ATOM 714 N N . PHE A 1 87 ? 5.116 -13.268 -11.243 1.00 95.50 87 PHE A N 1
ATOM 715 C CA . PHE A 1 87 ? 4.510 -13.795 -12.465 1.00 95.50 87 PHE A CA 1
ATOM 716 C C . PHE A 1 87 ? 5.427 -13.571 -13.669 1.00 95.50 87 PHE A C 1
ATOM 718 O O . PHE A 1 87 ? 6.078 -12.536 -13.748 1.00 95.50 87 PHE A O 1
ATOM 725 N N . GLU A 1 88 ? 5.422 -14.513 -14.615 1.00 95.56 88 GLU A N 1
ATOM 726 C CA . GLU A 1 88 ? 6.061 -14.322 -15.921 1.00 95.56 88 GLU A CA 1
ATOM 727 C C . GLU A 1 88 ? 5.285 -13.235 -16.695 1.00 95.56 88 GLU A C 1
ATOM 729 O O . GLU A 1 88 ? 4.057 -13.359 -16.833 1.00 95.56 88 GLU A O 1
ATOM 734 N N . PRO A 1 89 ? 5.930 -12.146 -17.149 1.00 86.94 89 PRO A N 1
ATOM 735 C CA . PRO A 1 89 ? 5.268 -11.109 -17.931 1.00 86.94 89 PRO A CA 1
ATOM 736 C C . PRO A 1 89 ? 4.793 -11.656 -19.285 1.00 86.94 89 PRO A C 1
ATOM 738 O O . PRO A 1 89 ? 5.426 -12.519 -19.888 1.00 86.94 89 PRO A O 1
ATOM 741 N N . GLU A 1 90 ? 3.656 -11.153 -19.766 1.00 82.00 90 GLU A N 1
ATOM 742 C CA . GLU A 1 90 ? 3.183 -11.445 -21.124 1.00 82.00 90 GLU A CA 1
ATOM 743 C C . GLU A 1 90 ? 3.960 -10.577 -22.133 1.00 82.00 90 GLU A C 1
ATOM 745 O O . GLU A 1 90 ? 4.132 -9.380 -21.887 1.00 82.00 90 GLU A O 1
ATOM 750 N N . ASP A 1 91 ? 4.417 -11.187 -23.238 1.00 67.06 91 ASP A N 1
ATOM 751 C CA . ASP A 1 91 ? 5.106 -10.525 -24.368 1.00 67.06 91 ASP A CA 1
ATOM 752 C C . ASP A 1 91 ? 4.282 -9.395 -25.027 1.00 67.06 91 ASP A C 1
ATOM 754 O O . ASP A 1 91 ? 3.057 -9.575 -25.247 1.00 67.06 91 ASP A O 1
#

Foldseek 3Di:
DLVVVLVVLVVCCVPPVAEDEAEADDADDDPVVLVSVLVNLLSQLVSVVVVGHYAAEYEYEPPDVPSVVSVVVSCVVRVDDYHYHYDHDDD

Secondary structure (DSSP, 8-state):
-HHHHHHHHHHHHHHT---EEEEEE-S---HHHHHHHHHHHHHHHHHHHTT--EEEEEEEETT-HHHHHHHHHHHHHH----EEEEEPPP-

Sequence (91 aa):
FYNTIIKWIEQYVQEVKNAITFNFRLTYFNTSSSRGILDVLRALKKYEDEGGTVAINWYYPDDDDSIAEEAEDYMKSTGLQINMFSFEPED

Solvent-accessible surface area (backbone atoms only — not comparable to full-atom values): 5360 Å² total; per-residue (Å²): 114,54,69,60,55,41,51,50,50,57,49,45,58,70,76,68,63,64,74,45,77,49,78,45,76,56,94,76,80,53,75,73,49,52,54,39,51,51,53,43,51,46,55,51,44,52,41,36,77,73,72,43,49,69,46,41,37,40,37,25,46,71,89,39,64,68,58,47,51,53,52,53,52,46,26,71,75,63,70,48,78,67,46,80,39,74,37,84,73,83,132